Protein AF-A0A6A5FV61-F1 (afdb_monomer_lite)

Structure (mmCIF, N/CA/C/O backbone):
data_AF-A0A6A5FV61-F1
#
_entry.id   AF-A0A6A5FV61-F1
#
loop_
_atom_site.group_PDB
_atom_site.id
_atom_site.type_symbol
_atom_site.label_atom_id
_atom_site.label_alt_id
_atom_site.label_comp_id
_atom_site.label_asym_id
_atom_site.label_entity_id
_atom_site.label_seq_id
_atom_site.pdbx_PDB_ins_code
_atom_site.Cartn_x
_atom_site.Cartn_y
_atom_site.Cartn_z
_atom_site.occupancy
_atom_site.B_iso_or_equiv
_atom_site.auth_seq_id
_atom_site.auth_comp_id
_atom_site.auth_asym_id
_atom_site.auth_atom_id
_atom_site.pdbx_PDB_model_num
ATOM 1 N N . MET A 1 1 ? 9.104 13.067 -9.538 1.00 37.38 1 MET A N 1
ATOM 2 C CA . MET A 1 1 ? 7.807 12.709 -8.927 1.00 37.38 1 MET A CA 1
ATOM 3 C C . MET A 1 1 ? 6.814 13.835 -9.167 1.00 37.38 1 MET A C 1
ATOM 5 O O . MET A 1 1 ? 6.755 14.781 -8.390 1.00 37.38 1 MET A O 1
ATOM 9 N N . LYS A 1 2 ? 6.080 13.792 -10.287 1.00 32.56 2 LYS A N 1
ATOM 10 C CA . LYS A 1 2 ? 4.874 14.618 -10.421 1.00 32.56 2 LYS A CA 1
ATOM 11 C C . LYS A 1 2 ? 3.857 14.027 -9.452 1.00 32.56 2 LYS A C 1
ATOM 13 O O . LYS A 1 2 ? 3.591 12.835 -9.516 1.00 32.56 2 LYS A O 1
ATOM 18 N N . VAL A 1 3 ? 3.382 14.848 -8.521 1.00 40.22 3 VAL A N 1
ATOM 19 C CA . VAL A 1 3 ? 2.384 14.499 -7.505 1.00 40.22 3 VAL A CA 1
ATOM 20 C C . VAL A 1 3 ? 1.218 13.784 -8.186 1.00 40.22 3 VAL A C 1
ATOM 22 O O . VAL A 1 3 ? 0.455 14.401 -8.931 1.00 40.22 3 VAL A O 1
ATOM 25 N N . LEU A 1 4 ? 1.127 12.470 -7.987 1.00 44.19 4 LEU A N 1
ATOM 26 C CA . LEU A 1 4 ? 0.004 11.680 -8.460 1.00 44.19 4 LEU A CA 1
ATOM 27 C C . LEU A 1 4 ? -1.211 12.085 -7.626 1.00 44.19 4 LEU A C 1
ATOM 29 O O . LEU A 1 4 ? -1.214 11.925 -6.410 1.00 44.19 4 LEU A O 1
ATOM 33 N N . LEU A 1 5 ? -2.161 12.709 -8.326 1.00 44.81 5 LEU A N 1
ATOM 34 C CA . LEU A 1 5 ? -3.583 12.898 -8.032 1.00 44.81 5 LEU A CA 1
ATOM 35 C C . LEU A 1 5 ? -3.994 12.684 -6.567 1.00 44.81 5 LEU A C 1
ATOM 37 O O . LEU A 1 5 ? -3.992 11.554 -6.085 1.00 44.81 5 LEU A O 1
ATOM 41 N N . LYS A 1 6 ? -4.394 13.797 -5.925 1.00 49.78 6 LYS A N 1
ATOM 42 C CA . LYS A 1 6 ? -5.091 13.910 -4.629 1.00 49.78 6 LYS A CA 1
ATOM 43 C C . LYS A 1 6 ? -5.436 12.549 -4.013 1.00 49.78 6 LYS A C 1
ATOM 45 O O . LYS A 1 6 ? -6.436 11.936 -4.381 1.00 49.78 6 LYS A O 1
ATOM 50 N N . SER A 1 7 ? -4.626 12.109 -3.051 1.00 55.16 7 SER A N 1
ATOM 51 C CA . SER A 1 7 ? -5.078 11.131 -2.065 1.00 55.16 7 SER A CA 1
ATOM 52 C C . SER A 1 7 ? -6.416 11.610 -1.499 1.00 55.16 7 SER A C 1
ATOM 54 O O . SER A 1 7 ? -6.528 12.792 -1.167 1.00 55.16 7 SER A O 1
ATOM 56 N N . ASP A 1 8 ? -7.414 10.730 -1.412 1.00 63.41 8 ASP A N 1
ATOM 57 C CA . ASP A 1 8 ? -8.654 11.029 -0.688 1.00 63.41 8 ASP A CA 1
ATOM 58 C C . ASP A 1 8 ? -8.273 11.554 0.705 1.00 63.41 8 ASP A C 1
ATOM 60 O O . ASP A 1 8 ? -7.574 10.870 1.456 1.00 63.41 8 ASP A O 1
ATOM 64 N N . GLU A 1 9 ? -8.673 12.790 1.019 1.00 63.03 9 GLU A N 1
ATOM 65 C CA . GLU A 1 9 ? -8.306 13.492 2.257 1.00 63.03 9 GLU A CA 1
ATOM 66 C C . GLU A 1 9 ? -8.689 12.673 3.504 1.00 63.03 9 GLU A C 1
ATOM 68 O O . GLU A 1 9 ? -8.036 12.769 4.542 1.00 63.03 9 GLU A O 1
ATOM 73 N N . ARG A 1 10 ? -9.669 11.769 3.377 1.00 71.31 10 ARG A N 1
ATOM 74 C CA . ARG A 1 10 ? -10.152 10.891 4.450 1.00 71.31 10 ARG A CA 1
ATOM 75 C C . ARG A 1 10 ? -9.288 9.647 4.682 1.00 71.31 10 ARG A C 1
ATOM 77 O O . ARG A 1 10 ? -9.492 8.934 5.662 1.00 71.31 10 ARG A O 1
ATOM 84 N N . GLN A 1 11 ? -8.315 9.347 3.818 1.00 74.50 11 GLN A N 1
ATOM 85 C CA . GLN A 1 11 ? -7.405 8.203 4.006 1.00 74.50 11 GLN A CA 1
ATOM 86 C C . GLN A 1 11 ? -6.521 8.387 5.245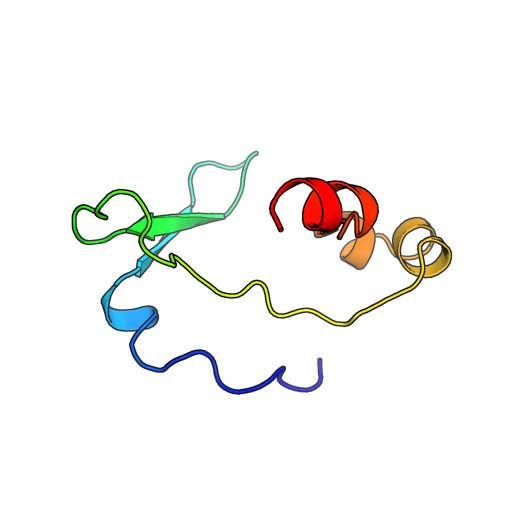 1.00 74.50 11 GLN A C 1
ATOM 88 O O . GLN A 1 11 ? -6.350 7.456 6.030 1.00 74.50 11 GLN A O 1
ATOM 93 N N . ALA A 1 12 ? -6.025 9.607 5.473 1.00 77.00 12 ALA A N 1
ATOM 94 C CA . ALA A 1 12 ? -5.217 9.927 6.651 1.00 77.00 12 ALA A CA 1
ATOM 95 C C . ALA A 1 12 ? -6.013 9.815 7.965 1.00 77.00 12 ALA A C 1
ATOM 97 O O . ALA A 1 12 ? -5.435 9.589 9.031 1.00 77.00 12 ALA A O 1
ATOM 98 N N . GLU A 1 13 ? -7.341 9.943 7.906 1.00 82.56 13 GLU A N 1
ATOM 99 C CA . GLU A 1 13 ? -8.225 9.741 9.056 1.00 82.56 13 GLU A CA 1
ATOM 100 C C . GLU A 1 13 ? -8.349 8.254 9.396 1.00 82.56 13 GLU A C 1
ATOM 102 O O . GLU A 1 13 ? -8.253 7.902 10.568 1.00 82.56 13 GLU A O 1
ATOM 107 N N . LYS A 1 14 ? -8.455 7.385 8.384 1.00 83.62 14 LYS A N 1
ATOM 108 C CA . LYS A 1 14 ? -8.705 5.940 8.531 1.00 83.62 14 LYS A CA 1
ATOM 109 C C . LYS A 1 14 ? -7.455 5.100 8.778 1.00 83.62 14 LYS A C 1
ATOM 111 O O . LYS A 1 14 ? -7.541 4.055 9.421 1.00 83.62 14 LYS A O 1
ATOM 116 N N . PHE A 1 15 ? -6.303 5.544 8.279 1.00 88.81 15 PHE A N 1
ATOM 117 C CA . PHE A 1 15 ? -5.075 4.753 8.282 1.00 88.81 15 PHE A CA 1
ATOM 118 C C . PHE A 1 15 ? -3.906 5.481 8.936 1.00 88.81 15 PHE A C 1
ATOM 120 O O . PHE A 1 15 ? -3.872 6.708 9.027 1.00 88.81 15 PHE A O 1
ATOM 127 N N . PHE A 1 16 ? -2.922 4.712 9.386 1.00 88.94 16 PHE A N 1
ATOM 128 C CA . PHE A 1 16 ? -1.635 5.222 9.841 1.00 88.94 16 PHE A CA 1
ATOM 129 C C . PHE A 1 16 ? -0.492 4.375 9.284 1.00 88.94 16 PHE A C 1
ATOM 131 O O . PHE A 1 16 ? -0.675 3.215 8.914 1.00 88.94 16 PHE A O 1
ATOM 138 N N . ILE A 1 17 ? 0.696 4.975 9.218 1.00 90.75 17 ILE A N 1
ATOM 139 C CA . ILE A 1 17 ? 1.913 4.325 8.733 1.00 90.75 17 ILE A CA 1
ATOM 140 C C . ILE A 1 17 ? 2.807 4.037 9.932 1.00 90.75 17 ILE A C 1
ATOM 142 O O . ILE A 1 17 ? 3.092 4.931 10.728 1.00 90.75 17 ILE A O 1
ATOM 146 N N . GLN A 1 18 ? 3.282 2.801 10.049 1.00 91.25 18 GLN A N 1
ATOM 147 C CA . GLN A 1 18 ? 4.220 2.408 11.094 1.00 91.25 18 GLN A CA 1
ATOM 148 C C . GLN A 1 18 ? 5.302 1.496 10.520 1.00 91.25 18 GLN A C 1
ATOM 150 O O . GLN A 1 18 ? 5.044 0.661 9.651 1.00 91.25 18 GLN A O 1
ATOM 155 N N . ARG A 1 19 ? 6.535 1.648 11.015 1.00 90.69 19 ARG A N 1
ATOM 156 C CA . ARG A 1 19 ? 7.629 0.730 10.691 1.00 90.69 19 ARG A CA 1
ATOM 157 C C . ARG A 1 19 ? 7.398 -0.609 11.388 1.00 90.69 19 ARG A C 1
ATOM 159 O O . ARG A 1 19 ? 7.260 -0.628 12.608 1.00 90.69 19 ARG A O 1
ATOM 166 N N . ARG A 1 20 ? 7.395 -1.715 10.638 1.00 83.81 20 ARG A N 1
ATOM 167 C CA . ARG A 1 20 ? 7.305 -3.065 11.221 1.00 83.81 20 ARG A CA 1
ATOM 168 C C . ARG A 1 20 ? 8.636 -3.501 11.827 1.00 83.81 20 ARG A C 1
ATOM 170 O O . ARG A 1 20 ? 8.689 -3.817 13.008 1.00 83.81 20 ARG A O 1
ATOM 177 N N . ASN A 1 21 ? 9.704 -3.501 11.030 1.00 88.69 21 ASN A N 1
ATOM 178 C CA . ASN A 1 21 ? 11.074 -3.787 11.469 1.00 88.69 21 ASN A CA 1
ATOM 179 C C . ASN A 1 21 ? 12.095 -3.244 10.442 1.00 88.69 21 ASN A C 1
ATOM 181 O O . ASN A 1 21 ? 11.738 -2.462 9.553 1.00 88.69 21 ASN A O 1
ATOM 185 N N . LEU A 1 22 ? 13.377 -3.590 10.607 1.00 83.25 22 LEU A N 1
ATOM 186 C CA . LEU A 1 22 ? 14.439 -3.151 9.698 1.00 83.25 22 LEU A CA 1
ATOM 187 C C . LEU A 1 22 ? 14.321 -3.780 8.301 1.00 83.25 22 LEU A C 1
ATO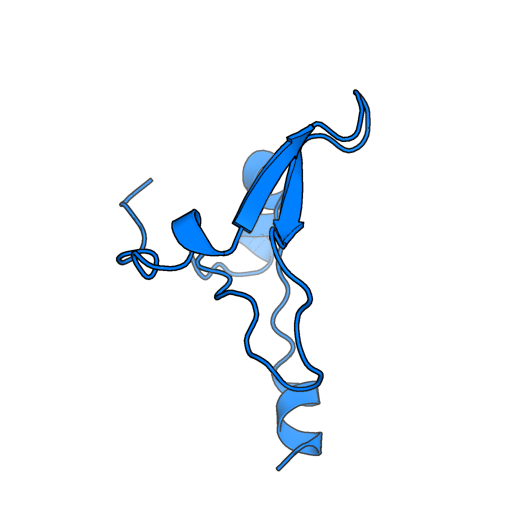M 189 O O . LEU A 1 22 ? 14.614 -3.082 7.336 1.00 83.25 22 LEU A O 1
ATOM 193 N N . ASP A 1 23 ? 13.824 -5.015 8.206 1.00 85.38 23 ASP A N 1
ATOM 194 C CA . ASP A 1 23 ? 13.827 -5.821 6.976 1.00 85.38 23 ASP A CA 1
ATOM 195 C C . ASP A 1 23 ? 12.589 -5.594 6.088 1.00 85.38 23 ASP A C 1
ATOM 197 O O . ASP A 1 23 ? 12.673 -5.662 4.868 1.00 85.38 23 ASP A O 1
ATOM 201 N N . ILE A 1 24 ? 11.429 -5.314 6.691 1.00 80.88 24 ILE A N 1
ATOM 202 C CA . ILE A 1 24 ? 10.130 -5.152 6.007 1.00 80.88 24 ILE A CA 1
ATOM 203 C C . ILE A 1 24 ? 9.834 -3.674 5.698 1.00 80.88 24 ILE A C 1
ATOM 205 O O . ILE A 1 24 ? 9.044 -3.361 4.812 1.00 80.88 24 ILE A O 1
ATOM 209 N N . GLY A 1 25 ? 10.441 -2.742 6.437 1.00 87.88 25 GLY A N 1
ATOM 210 C CA . GLY A 1 25 ? 10.192 -1.311 6.271 1.00 87.88 25 GLY A CA 1
ATOM 211 C C . GLY A 1 25 ? 8.853 -0.853 6.864 1.00 87.88 25 GLY A C 1
ATOM 212 O O . GLY A 1 25 ? 8.504 -1.204 7.998 1.00 87.88 25 GLY A O 1
ATOM 213 N N . PHE A 1 26 ? 8.136 0.003 6.134 1.00 88.00 26 PHE A N 1
ATOM 214 C CA . PHE A 1 26 ? 6.888 0.629 6.581 1.00 88.00 26 PHE A CA 1
ATOM 215 C C . PHE A 1 26 ? 5.655 -0.133 6.094 1.00 88.00 26 PHE A C 1
ATOM 217 O O . PHE A 1 26 ? 5.632 -0.690 5.002 1.00 88.00 26 PHE A O 1
ATOM 224 N N . SER A 1 27 ? 4.604 -0.140 6.908 1.00 89.12 27 SER A N 1
ATOM 225 C CA . SER A 1 27 ? 3.309 -0.723 6.558 1.00 89.12 27 SER A CA 1
ATOM 226 C C . SER A 1 27 ? 2.175 0.230 6.918 1.00 89.12 27 SER A C 1
ATOM 228 O O . SER A 1 27 ? 2.322 1.081 7.799 1.00 89.12 27 SER A O 1
ATOM 230 N N . VAL A 1 28 ? 1.048 0.076 6.224 1.00 88.94 28 VAL A N 1
ATOM 231 C CA . VAL A 1 28 ? -0.184 0.835 6.460 1.00 88.94 28 VAL A CA 1
ATOM 232 C C . VAL A 1 28 ? -1.125 -0.005 7.320 1.00 88.94 28 VAL A C 1
ATOM 234 O O . VAL A 1 28 ? -1.332 -1.185 7.043 1.00 88.94 28 VAL A O 1
ATOM 237 N N . PHE A 1 29 ? -1.688 0.602 8.358 1.00 90.19 29 PHE A N 1
ATOM 238 C CA . PHE A 1 29 ? -2.585 -0.036 9.315 1.00 90.19 29 PHE A CA 1
ATOM 239 C C . PHE A 1 29 ? -3.888 0.749 9.422 1.00 90.19 29 PHE A C 1
ATOM 241 O O . PHE A 1 29 ? -3.884 1.980 9.354 1.00 90.19 29 PHE A O 1
ATOM 248 N N . ALA A 1 30 ? -4.998 0.040 9.608 1.00 91.50 30 ALA A N 1
ATOM 249 C CA . ALA A 1 30 ? -6.288 0.649 9.897 1.00 91.50 30 ALA A CA 1
ATOM 250 C C . ALA A 1 30 ? -6.324 1.121 11.355 1.00 91.50 30 ALA A C 1
ATOM 252 O O . ALA A 1 30 ? -5.862 0.405 12.244 1.00 91.50 30 ALA A O 1
ATOM 253 N N . LYS A 1 31 ? -6.860 2.318 11.604 1.00 91.38 31 LYS A N 1
ATOM 254 C CA . LYS A 1 31 ? -7.107 2.802 12.973 1.00 91.38 31 LYS A CA 1
ATOM 255 C C . LYS A 1 31 ? -8.333 2.146 13.602 1.00 91.38 31 LYS A C 1
ATOM 257 O O . LYS A 1 31 ? -8.372 1.984 14.812 1.00 91.38 31 LYS A O 1
ATOM 262 N N . GLU A 1 32 ? -9.286 1.752 12.766 1.00 91.56 32 GLU A N 1
ATOM 263 C CA . GLU A 1 32 ? -10.553 1.137 13.151 1.00 91.56 32 GLU A CA 1
ATOM 264 C C . GLU A 1 32 ? -10.758 -0.174 12.373 1.00 91.56 32 GLU A C 1
ATOM 266 O O . GLU A 1 32 ? -10.154 -0.348 11.306 1.00 91.56 32 GLU A O 1
ATOM 271 N N . PRO A 1 33 ? -11.600 -1.101 12.866 1.00 92.88 33 PRO A N 1
ATOM 272 C CA . PRO A 1 33 ? -11.983 -2.293 12.117 1.00 92.88 33 PRO A CA 1
ATOM 273 C C . PRO A 1 33 ? -12.550 -1.946 10.733 1.00 92.88 33 PRO A C 1
ATOM 275 O O . PRO A 1 33 ? -13.312 -0.994 10.581 1.00 92.88 33 PRO A O 1
ATOM 278 N N . ILE A 1 34 ? -12.183 -2.739 9.726 1.00 87.56 34 ILE A N 1
ATOM 279 C CA . ILE A 1 34 ? -12.678 -2.596 8.353 1.00 87.56 34 ILE A CA 1
ATOM 280 C C . ILE A 1 34 ? -13.689 -3.707 8.093 1.00 87.56 34 ILE A C 1
ATOM 282 O O . ILE A 1 34 ? -13.388 -4.878 8.325 1.00 87.56 34 ILE A O 1
ATOM 286 N N . GLU A 1 35 ? -14.870 -3.340 7.606 1.00 89.88 35 GLU A N 1
ATOM 287 C CA . GLU A 1 35 ? -15.897 -4.306 7.223 1.00 89.88 35 GLU A CA 1
ATOM 288 C C . GLU A 1 35 ? -15.524 -5.035 5.926 1.00 89.88 35 GLU A C 1
ATOM 290 O O . GLU A 1 35 ? -14.837 -4.505 5.046 1.00 89.88 35 GLU A O 1
ATOM 295 N N . GLU A 1 36 ? -15.999 -6.270 5.793 1.00 90.00 36 GLU A N 1
ATOM 296 C CA . GLU A 1 36 ? -15.797 -7.059 4.583 1.00 90.00 36 GLU A CA 1
ATOM 297 C C . GLU A 1 36 ? -16.404 -6.355 3.356 1.00 90.00 36 GLU A C 1
ATOM 299 O O . GLU A 1 36 ? -17.501 -5.802 3.407 1.00 90.00 36 GLU A O 1
ATOM 304 N N . GLY A 1 37 ? -15.670 -6.357 2.240 1.00 85.50 37 GLY A N 1
ATOM 305 C CA . GLY A 1 37 ? -16.093 -5.705 0.997 1.00 85.50 37 GLY A CA 1
ATOM 306 C C . GLY A 1 37 ? -15.836 -4.194 0.935 1.00 85.50 37 GLY A C 1
ATOM 307 O O . GLY A 1 37 ? -16.054 -3.589 -0.116 1.00 85.50 37 GLY A O 1
ATOM 308 N N . MET A 1 38 ? -15.327 -3.566 2.002 1.00 80.81 38 MET A N 1
ATOM 309 C CA . MET A 1 38 ? -14.951 -2.153 1.956 1.00 80.81 38 MET A CA 1
ATOM 310 C C . MET A 1 38 ? -13.696 -1.904 1.114 1.00 80.81 38 MET A C 1
ATOM 312 O O . MET A 1 38 ? -12.677 -2.585 1.232 1.00 80.81 38 MET A O 1
ATOM 316 N N . VAL A 1 39 ? -13.738 -0.834 0.316 1.00 78.38 39 VAL A N 1
ATOM 317 C CA . VAL A 1 39 ? -12.558 -0.321 -0.387 1.00 78.38 39 VAL A CA 1
ATOM 318 C C . VAL A 1 39 ? -11.598 0.305 0.626 1.00 78.38 39 VAL A C 1
ATOM 320 O O . VAL A 1 39 ? -11.934 1.282 1.296 1.00 78.38 39 VAL A O 1
ATOM 323 N N . VAL A 1 40 ? -10.390 -0.256 0.713 1.00 79.81 40 VAL A N 1
ATOM 324 C CA . VAL A 1 40 ? -9.354 0.164 1.669 1.00 79.81 40 VAL A CA 1
ATOM 325 C C . VAL A 1 40 ? -8.605 1.391 1.152 1.00 79.81 40 VAL A C 1
ATOM 327 O O . VAL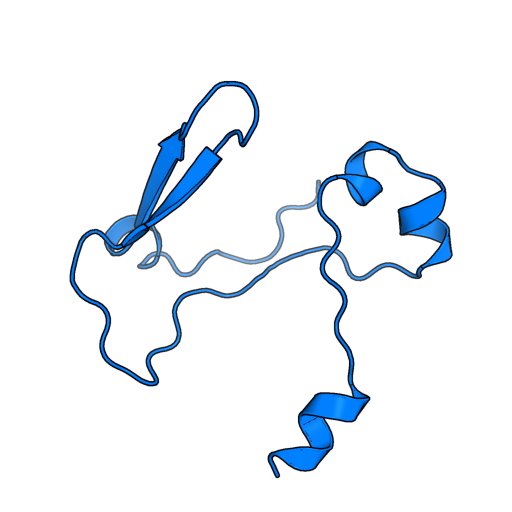 A 1 40 ? -8.641 2.449 1.775 1.00 79.81 40 VAL A O 1
ATOM 330 N N . ALA A 1 41 ? -7.950 1.278 -0.004 1.00 76.38 41 ALA A N 1
ATOM 331 C CA . ALA A 1 41 ? -7.146 2.347 -0.585 1.00 76.38 41 ALA A CA 1
ATOM 332 C C . ALA A 1 41 ? -6.999 2.181 -2.100 1.00 76.38 41 ALA A C 1
ATOM 334 O O . ALA A 1 41 ? -7.150 1.083 -2.638 1.00 76.38 41 ALA A O 1
ATOM 335 N N . CYS A 1 42 ? -6.659 3.279 -2.773 1.00 76.50 42 CYS A N 1
ATOM 336 C CA . CYS A 1 42 ? -6.240 3.265 -4.170 1.00 76.50 42 CYS A CA 1
ATOM 337 C C . CYS A 1 42 ? -4.718 3.173 -4.242 1.00 76.50 42 CYS A C 1
ATOM 339 O O . CYS A 1 42 ? -4.014 3.963 -3.608 1.00 76.50 42 CYS A O 1
ATOM 341 N N . LEU A 1 43 ? -4.209 2.246 -5.050 1.00 78.00 43 LEU A N 1
ATOM 342 C CA . LEU A 1 43 ? -2.791 2.204 -5.367 1.00 78.00 43 LEU A CA 1
ATOM 343 C C . LEU A 1 43 ? -2.503 3.163 -6.527 1.00 78.00 43 LEU A C 1
ATOM 345 O O . LEU A 1 43 ? -2.670 2.818 -7.695 1.00 78.00 43 LEU A O 1
ATOM 349 N N . ASN A 1 44 ? -2.084 4.379 -6.191 1.00 77.44 44 ASN A N 1
ATOM 350 C CA . ASN A 1 44 ? -1.731 5.391 -7.178 1.00 77.44 44 ASN A CA 1
ATOM 351 C C . ASN A 1 44 ? -0.236 5.298 -7.506 1.00 77.44 44 ASN A C 1
ATOM 353 O O . ASN A 1 44 ? 0.608 5.471 -6.629 1.00 77.44 44 ASN A O 1
ATOM 357 N N . GLY A 1 45 ? 0.084 5.062 -8.776 1.00 77.81 45 GLY A N 1
ATOM 358 C CA . GLY A 1 45 ? 1.450 4.950 -9.285 1.00 77.81 45 GLY A CA 1
ATOM 359 C C . GLY A 1 45 ? 1.548 5.415 -10.737 1.00 77.81 45 GLY A C 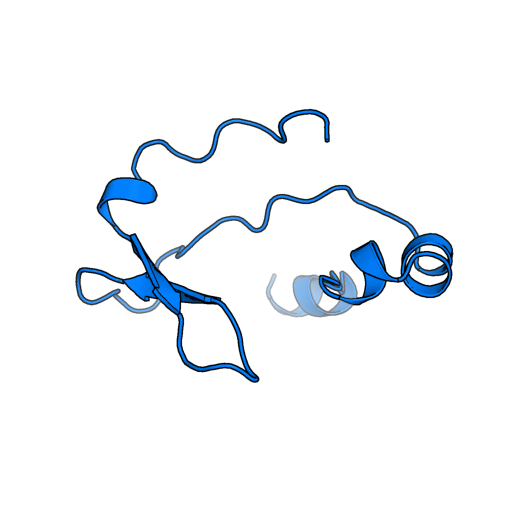1
ATOM 360 O O . GLY A 1 45 ? 0.535 5.644 -11.400 1.00 77.81 45 GLY A O 1
ATOM 361 N N . GLU A 1 46 ? 2.772 5.565 -11.240 1.00 79.69 46 GLU A N 1
ATOM 362 C CA . GLU A 1 46 ? 2.993 5.741 -12.675 1.00 79.69 46 GLU A CA 1
ATOM 363 C C . GLU A 1 46 ? 2.813 4.388 -13.375 1.00 79.69 46 GLU A C 1
ATOM 365 O O . GLU A 1 46 ? 3.407 3.384 -12.979 1.00 79.69 46 GLU A O 1
ATOM 370 N N . ILE A 1 47 ? 1.995 4.353 -14.427 1.00 82.06 47 ILE A N 1
ATOM 371 C CA . ILE A 1 47 ? 1.853 3.153 -15.255 1.00 82.06 47 ILE A CA 1
ATOM 372 C C . ILE A 1 47 ? 3.088 3.063 -16.152 1.00 82.06 47 ILE A C 1
ATOM 374 O O . ILE A 1 47 ? 3.334 3.956 -16.964 1.00 82.06 47 ILE A O 1
ATOM 378 N N . CYS A 1 48 ? 3.854 1.982 -16.021 1.00 76.69 48 CYS A N 1
ATOM 379 C CA . CYS A 1 48 ? 5.058 1.748 -16.811 1.00 76.69 48 CYS A CA 1
ATOM 380 C C . CYS A 1 48 ? 5.073 0.338 -17.417 1.00 76.69 48 CYS A C 1
ATOM 382 O O . CYS A 1 48 ? 4.438 -0.587 -16.914 1.00 76.69 48 CYS A O 1
ATOM 384 N N . GLY A 1 49 ? 5.778 0.183 -18.541 1.00 80.06 49 GLY A N 1
ATOM 385 C CA . GLY A 1 49 ? 5.972 -1.126 -19.165 1.00 80.06 49 GLY A CA 1
ATOM 386 C C . GLY A 1 49 ? 6.989 -1.971 -18.398 1.00 80.06 49 GLY A C 1
ATOM 387 O O . GLY A 1 49 ? 7.903 -1.432 -17.778 1.00 80.06 49 GLY A O 1
ATOM 388 N N . GLU A 1 50 ? 6.895 -3.294 -18.516 1.00 80.69 50 GLU A N 1
ATOM 389 C CA . GLU A 1 50 ? 7.750 -4.264 -17.810 1.00 80.69 50 GLU A CA 1
ATOM 390 C C . GLU A 1 50 ? 9.258 -3.983 -17.969 1.00 80.69 50 GLU A C 1
ATOM 392 O O . GLU A 1 50 ? 10.033 -4.069 -17.019 1.00 80.69 50 GLU A O 1
ATOM 397 N N . LYS A 1 51 ? 9.678 -3.514 -19.152 1.00 79.69 51 LYS A N 1
ATOM 398 C CA . LYS A 1 51 ? 11.066 -3.102 -19.410 1.00 79.69 51 LYS A CA 1
ATOM 399 C C . LYS A 1 51 ? 11.546 -1.976 -18.481 1.00 79.69 51 LYS A C 1
ATOM 401 O O . LYS A 1 51 ? 12.733 -1.925 -18.186 1.00 79.69 51 LYS A O 1
ATOM 406 N N . HIS A 1 52 ? 10.681 -1.052 -18.063 1.00 76.88 52 HIS A N 1
ATOM 407 C CA . HIS A 1 52 ? 11.061 0.019 -17.133 1.00 76.88 52 HIS A CA 1
ATOM 408 C C . HIS A 1 52 ? 11.210 -0.492 -15.699 1.00 76.88 52 HIS A C 1
ATOM 410 O O . HIS A 1 52 ? 12.134 -0.059 -15.019 1.00 76.88 52 HIS A O 1
ATOM 416 N N . VAL A 1 53 ? 10.373 -1.446 -15.280 1.00 79.06 53 VAL A N 1
ATOM 417 C CA . VAL A 1 53 ? 10.503 -2.112 -13.973 1.00 79.06 53 VAL A CA 1
ATOM 418 C C . VAL A 1 53 ? 11.849 -2.833 -13.879 1.00 79.06 53 VAL A C 1
ATOM 420 O O . VAL A 1 53 ? 12.579 -2.655 -12.914 1.00 79.06 53 VAL A O 1
ATOM 423 N N . ASN A 1 54 ? 12.235 -3.559 -14.930 1.00 79.62 54 ASN A N 1
ATOM 424 C CA . ASN A 1 54 ? 13.449 -4.382 -14.921 1.00 79.62 54 ASN A CA 1
ATOM 425 C C . ASN A 1 54 ? 14.768 -3.597 -15.049 1.00 79.62 54 ASN A C 1
ATOM 427 O O . ASN A 1 54 ? 15.831 -4.171 -14.845 1.00 79.62 54 ASN A O 1
ATOM 431 N N . ASN A 1 55 ? 14.722 -2.313 -15.422 1.00 83.62 55 ASN A N 1
ATOM 432 C CA . ASN A 1 55 ? 15.920 -1.495 -15.665 1.00 83.62 55 ASN A CA 1
ATOM 433 C C . ASN A 1 55 ? 16.102 -0.357 -14.649 1.00 83.62 55 ASN A C 1
ATOM 435 O O . ASN A 1 55 ? 17.017 0.451 -14.801 1.00 83.62 55 ASN A O 1
ATOM 439 N N . ASN A 1 56 ? 15.230 -0.252 -13.644 1.00 80.75 56 ASN A N 1
ATOM 440 C CA . ASN A 1 56 ? 15.301 0.785 -12.623 1.00 80.75 56 ASN A CA 1
ATOM 441 C C . ASN A 1 56 ? 15.108 0.160 -11.237 1.00 80.75 56 ASN A C 1
ATOM 443 O O . ASN A 1 56 ? 13.999 -0.241 -10.892 1.00 80.75 56 ASN A O 1
ATOM 447 N N . GLU A 1 57 ? 16.184 0.108 -10.449 1.00 80.75 57 GLU A N 1
ATOM 448 C CA . GLU A 1 57 ? 16.206 -0.518 -9.117 1.00 80.75 57 GLU A CA 1
ATOM 449 C C . GLU A 1 57 ? 15.135 0.061 -8.181 1.00 80.75 57 GLU A C 1
ATOM 451 O O . GLU A 1 57 ? 14.429 -0.687 -7.516 1.00 80.75 57 GLU A O 1
ATOM 456 N N . THR A 1 58 ? 14.916 1.378 -8.204 1.00 78.00 58 THR A N 1
ATOM 457 C CA . THR A 1 58 ? 13.890 2.025 -7.371 1.00 78.00 58 THR A CA 1
ATOM 458 C C . THR A 1 58 ? 12.468 1.641 -7.784 1.00 78.00 58 THR A C 1
ATOM 460 O O . THR A 1 58 ? 11.586 1.523 -6.938 1.00 78.00 58 THR A O 1
ATOM 463 N N . VAL A 1 59 ? 12.214 1.440 -9.080 1.00 76.62 59 VAL A N 1
ATOM 464 C CA . VAL A 1 59 ? 10.901 0.977 -9.568 1.00 76.62 59 VAL A CA 1
ATOM 465 C 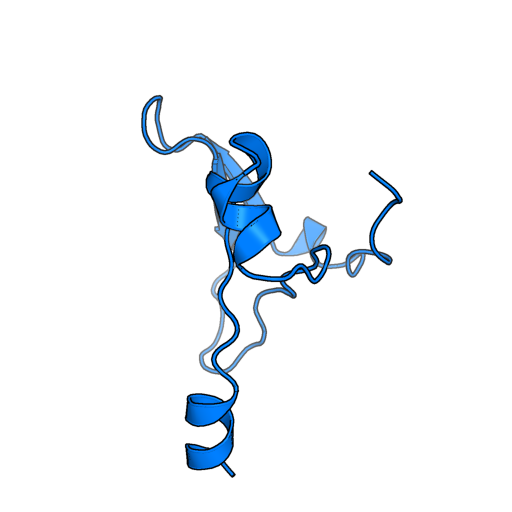C . VAL A 1 59 ? 10.706 -0.508 -9.253 1.00 76.62 59 VAL A C 1
ATOM 467 O O . VAL A 1 59 ? 9.601 -0.919 -8.900 1.00 76.62 59 VAL A O 1
ATOM 470 N N . ALA A 1 60 ? 11.776 -1.301 -9.333 1.00 78.31 60 ALA A N 1
ATOM 471 C CA . ALA A 1 60 ? 11.773 -2.726 -9.019 1.00 78.31 60 ALA A CA 1
ATOM 472 C C . ALA A 1 60 ? 11.492 -3.032 -7.537 1.00 78.31 60 ALA A C 1
ATOM 474 O O . ALA A 1 60 ? 11.052 -4.136 -7.226 1.00 78.31 60 ALA A O 1
ATOM 475 N N . GLU A 1 61 ? 11.704 -2.071 -6.633 1.00 78.75 61 GLU A N 1
ATOM 476 C CA . GLU A 1 61 ? 11.354 -2.197 -5.210 1.00 78.75 61 GLU A CA 1
ATOM 477 C C . GLU A 1 61 ? 9.846 -2.069 -4.938 1.00 78.75 61 GLU A C 1
ATOM 479 O O . GLU A 1 61 ? 9.347 -2.645 -3.971 1.00 78.75 61 GLU A O 1
ATOM 484 N N . TYR A 1 62 ? 9.103 -1.351 -5.790 1.00 77.62 62 TYR A N 1
ATOM 485 C CA . TYR A 1 62 ? 7.669 -1.091 -5.601 1.00 77.62 62 TYR A CA 1
ATOM 486 C C . TYR A 1 62 ? 6.814 -1.462 -6.827 1.00 77.62 62 TYR A C 1
ATOM 488 O O . TYR A 1 62 ? 6.018 -0.639 -7.294 1.00 77.62 62 TYR A O 1
ATOM 496 N N . PRO A 1 63 ? 6.935 -2.686 -7.376 1.00 77.62 63 PRO A N 1
ATOM 497 C CA . PRO A 1 63 ? 6.130 -3.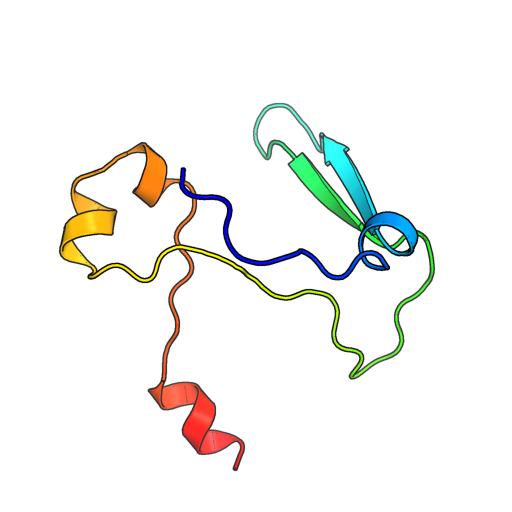095 -8.506 1.00 77.62 63 PRO A CA 1
ATOM 498 C C . PRO A 1 63 ? 4.720 -3.452 -8.037 1.00 77.62 63 PRO A C 1
ATOM 500 O O . PRO A 1 63 ? 4.517 -4.164 -7.053 1.00 77.62 63 PRO A O 1
ATOM 503 N N . ALA A 1 64 ? 3.728 -3.014 -8.800 1.00 76.88 64 ALA A N 1
ATOM 504 C CA . ALA A 1 64 ? 2.373 -3.520 -8.689 1.00 76.88 64 ALA A CA 1
ATOM 505 C C . ALA A 1 64 ? 1.898 -3.953 -10.066 1.00 76.88 64 ALA A C 1
ATOM 507 O O . ALA A 1 64 ? 1.705 -3.139 -10.969 1.00 76.88 64 ALA A O 1
ATOM 508 N N . PHE A 1 65 ? 1.748 -5.262 -10.231 1.00 76.38 65 PHE A N 1
ATOM 509 C CA . PHE A 1 65 ? 1.350 -5.846 -11.500 1.00 76.38 65 PHE A CA 1
ATOM 510 C C . PHE A 1 65 ? -0.170 -5.883 -11.591 1.00 76.38 65 PHE A C 1
ATOM 512 O O . PHE A 1 65 ? -0.846 -6.553 -10.810 1.00 76.38 65 PHE A O 1
ATOM 519 N N . TYR A 1 66 ? -0.709 -5.164 -12.568 1.00 64.31 66 TYR A N 1
ATOM 520 C CA . TYR A 1 66 ? -2.120 -5.229 -12.907 1.00 64.31 66 TYR A CA 1
ATOM 521 C C . TYR A 1 66 ? -2.343 -6.314 -13.970 1.00 64.31 66 TYR A C 1
ATOM 523 O O . TYR A 1 66 ? -1.988 -6.140 -15.135 1.00 64.31 66 TYR A O 1
ATOM 531 N N . ASN A 1 67 ? -2.930 -7.446 -13.570 1.00 60.84 67 ASN A N 1
ATOM 532 C CA . ASN A 1 67 ? -3.293 -8.534 -14.482 1.00 60.84 67 ASN A CA 1
ATOM 533 C C . ASN A 1 67 ? -4.739 -8.367 -14.971 1.00 60.84 67 ASN A C 1
ATOM 535 O O . ASN A 1 67 ? -5.677 -8.837 -14.328 1.00 60.84 67 ASN A O 1
ATOM 539 N N . PHE A 1 68 ? -4.911 -7.752 -16.145 1.00 52.78 68 PHE A N 1
ATOM 540 C CA . PHE A 1 68 ? -6.221 -7.524 -16.778 1.00 52.78 68 PHE A CA 1
ATOM 541 C C . PHE A 1 68 ? -7.030 -8.817 -17.027 1.00 52.78 68 PHE A C 1
ATOM 543 O O . PHE A 1 68 ? -8.259 -8.801 -17.054 1.00 52.78 68 PHE A O 1
ATOM 550 N N . LEU A 1 69 ? -6.359 -9.966 -17.162 1.00 47.44 69 LEU A N 1
ATOM 551 C CA . LEU A 1 69 ? -7.022 -11.253 -17.398 1.00 47.44 69 LEU A CA 1
ATOM 552 C C . LEU A 1 69 ? -7.827 -11.763 -16.190 1.00 47.44 69 LEU A C 1
ATOM 554 O O . LEU A 1 69 ? -8.849 -12.410 -16.389 1.00 47.44 69 LEU A O 1
ATOM 558 N N . ASN A 1 70 ? -7.441 -11.431 -14.952 1.00 44.97 70 ASN A N 1
ATOM 559 C CA . ASN A 1 70 ? -8.190 -11.860 -13.760 1.00 44.97 70 ASN A CA 1
ATOM 560 C C . ASN A 1 70 ? -9.407 -10.973 -13.461 1.00 44.97 70 ASN A C 1
ATOM 562 O O . ASN A 1 70 ? -10.316 -11.409 -12.763 1.00 44.97 70 ASN A O 1
ATOM 566 N N . SER A 1 71 ? -9.460 -9.753 -14.001 1.00 45.75 71 SER A N 1
ATOM 567 C CA . SER A 1 71 ? -10.599 -8.843 -13.817 1.00 45.75 71 SER A CA 1
ATOM 568 C C . SER A 1 71 ? -11.811 -9.169 -14.698 1.00 45.75 71 SER A C 1
ATOM 570 O O . SER A 1 71 ? -12.905 -8.708 -14.400 1.00 45.75 71 SER A O 1
ATOM 572 N N . LEU A 1 72 ? -11.645 -9.978 -15.753 1.00 36.69 72 LEU A N 1
ATOM 573 C CA . LEU A 1 72 ? -12.746 -10.420 -16.623 1.00 36.69 72 LEU A CA 1
ATOM 574 C C . LEU A 1 72 ? -13.522 -11.623 -16.070 1.00 36.69 72 LEU A C 1
ATOM 576 O O . LEU A 1 72 ? -14.649 -11.847 -16.487 1.00 36.69 72 LEU A O 1
ATOM 580 N N . PHE A 1 73 ? -12.951 -12.380 -15.129 1.00 34.81 73 PHE A N 1
ATOM 581 C CA . PHE A 1 73 ? -13.621 -13.533 -14.512 1.00 34.81 73 PHE A CA 1
ATOM 582 C C . PHE A 1 73 ? -14.562 -13.160 -13.353 1.00 34.81 73 PHE A C 1
ATOM 584 O O . PHE A 1 73 ? -15.206 -14.039 -12.789 1.00 34.81 73 PHE A O 1
ATOM 591 N N . PHE A 1 74 ? -14.648 -11.872 -13.006 1.00 38.72 74 PHE A N 1
ATOM 592 C CA . PHE A 1 74 ? -15.515 -11.343 -11.946 1.00 38.72 74 PHE A CA 1
ATOM 593 C C . PHE A 1 74 ? -16.624 -10.407 -12.471 1.00 38.72 74 PHE A C 1
ATOM 595 O O . PHE A 1 74 ? -17.227 -9.685 -11.676 1.00 38.72 74 PHE A O 1
ATOM 602 N N . LEU A 1 75 ? -16.893 -10.414 -13.785 1.00 36.56 75 LEU A N 1
ATOM 603 C CA . LEU A 1 75 ? -18.017 -9.711 -14.421 1.00 36.56 75 LEU A CA 1
ATOM 604 C C . LEU A 1 75 ? -19.067 -10.695 -14.940 1.00 36.56 75 LEU A C 1
ATOM 606 O O . LEU A 1 75 ? -18.668 -11.685 -15.592 1.00 36.56 75 LEU A O 1
#

Organism: Caenorhabditis remanei (NCBI:txid31234)

pLDDT: mean 73.65, std 17.02, range [32.56, 92.88]

Radius of gyration: 15.42 Å; chains: 1; bounding box: 34×28×33 Å

Secondary structure (DSSP, 8-state):
----S---TTHHHHEEEEEEETTTEEEEEESS---TT------------HHHHTT-HHHHHS-----HHHHGGG-

Sequence (75 aa):
MKVLLKSDERQAEKFFIQRRNLDIGFSVFAKEPIEEGMVVACLNGEICGEKHVNNNETVAEYPAFYNFLNSLFFL

Foldseek 3Di:
DPPFDDFPPCLVVQWDWDAPDPPPGIDIDGPDDDDPPDDNGDDTDDDDDPVVCVPDPVSVVDDDDDDPVVVVVVD